Protein AF-A0A519RKH5-F1 (afdb_monomer_lite)

pLDDT: mean 75.66, std 10.91, range [43.19, 96.81]

Foldseek 3Di:
DPPDPDDPVVVVVVVVVVVVVVVCVVVVVDDDDPDPVVVVVVLLVVLLVVCCVPVVVVLCVVCVVPDDPVVSVVVSVVVSSVVSVVCCVVPVVVVVVVVVVVVVVVVVVD

Sequence (110 aa):
MYQTPFSLVVTWLLVTLFFGVFLLIVLRRLQLRPARWITWAGALTYPIYLLHHNVGYVVLQRLGGYVNKYALLTGMLAAVLLLAYLLHTLVERRFSKALGQKINALLAKA

Structure (mmCIF, N/CA/C/O backbone):
data_AF-A0A519RKH5-F1
#
_entry.id   AF-A0A519RKH5-F1
#
loop_
_atom_site.group_PDB
_atom_site.id
_atom_site.type_symbol
_atom_site.label_atom_id
_atom_site.label_alt_id
_atom_site.label_comp_id
_atom_site.label_asym_id
_atom_site.label_entity_id
_atom_site.label_seq_id
_atom_site.pdbx_PDB_ins_code
_atom_site.Cartn_x
_atom_site.Cartn_y
_atom_site.Cartn_z
_atom_site.occupancy
_atom_site.B_iso_or_equiv
_atom_site.auth_seq_id
_atom_site.auth_comp_id
_atom_site.auth_asym_id
_atom_site.auth_atom_id
_atom_site.pdbx_PDB_model_num
ATOM 1 N N . MET A 1 1 ? 20.752 -10.480 -9.811 1.00 44.12 1 MET A N 1
ATOM 2 C CA . MET A 1 1 ? 21.110 -9.835 -8.530 1.00 44.12 1 MET A CA 1
ATOM 3 C C . MET A 1 1 ? 21.579 -8.421 -8.836 1.00 44.12 1 MET A C 1
ATOM 5 O O . MET A 1 1 ? 22.652 -8.273 -9.402 1.00 44.12 1 MET A O 1
ATOM 9 N N . TYR A 1 2 ? 20.766 -7.398 -8.566 1.00 43.19 2 TYR A N 1
ATOM 10 C CA . TYR A 1 2 ? 21.160 -6.000 -8.775 1.00 43.19 2 TYR A CA 1
ATOM 11 C C . TYR A 1 2 ? 22.128 -5.579 -7.655 1.00 43.19 2 TYR A C 1
ATOM 13 O O . TYR A 1 2 ? 21.691 -5.292 -6.547 1.00 43.19 2 TYR A O 1
ATOM 21 N N . GLN A 1 3 ? 23.438 -5.586 -7.920 1.00 46.69 3 GLN A N 1
ATOM 22 C CA . GLN A 1 3 ? 24.475 -5.094 -6.997 1.00 46.69 3 GLN A CA 1
ATOM 23 C C . GLN A 1 3 ? 24.684 -3.581 -7.168 1.00 46.69 3 GLN A C 1
ATOM 25 O O . GLN A 1 3 ? 25.795 -3.105 -7.377 1.00 46.69 3 GLN A O 1
ATOM 30 N N . THR A 1 4 ? 23.602 -2.806 -7.143 1.00 66.50 4 THR A N 1
ATOM 31 C CA . THR A 1 4 ? 23.712 -1.346 -7.092 1.00 66.50 4 THR A CA 1
ATOM 32 C C . THR A 1 4 ? 24.039 -0.954 -5.652 1.00 66.50 4 THR A C 1
ATOM 34 O O . THR A 1 4 ? 23.243 -1.287 -4.770 1.00 66.50 4 THR A O 1
ATOM 37 N N . PRO A 1 5 ? 25.173 -0.286 -5.372 1.00 73.31 5 PRO A N 1
ATOM 38 C CA . PRO A 1 5 ? 25.489 0.145 -4.018 1.00 73.31 5 PRO A CA 1
ATOM 39 C C . PRO A 1 5 ? 24.425 1.149 -3.567 1.00 73.31 5 PRO A C 1
ATOM 41 O O . PRO A 1 5 ? 24.372 2.284 -4.041 1.00 73.31 5 PRO A O 1
ATOM 44 N N . PHE A 1 6 ? 23.532 0.717 -2.679 1.00 76.31 6 PHE A N 1
ATOM 45 C CA . PHE A 1 6 ? 22.573 1.614 -2.052 1.00 76.31 6 PHE A CA 1
ATOM 46 C C . PHE A 1 6 ? 23.352 2.580 -1.163 1.00 76.31 6 PHE A C 1
ATOM 48 O O . PHE A 1 6 ? 24.066 2.156 -0.253 1.00 76.31 6 PHE A O 1
ATOM 55 N N . SER A 1 7 ? 23.234 3.879 -1.432 1.00 86.88 7 SER A N 1
ATOM 56 C CA . SER A 1 7 ? 23.848 4.897 -0.583 1.00 86.88 7 SER A CA 1
ATOM 57 C C . SER A 1 7 ? 23.259 4.789 0.820 1.00 86.88 7 SER A C 1
ATOM 59 O O . SER A 1 7 ? 22.067 5.044 1.009 1.00 86.88 7 SER A O 1
ATOM 61 N N . LEU A 1 8 ? 24.091 4.417 1.802 1.00 86.88 8 LEU A N 1
ATOM 62 C CA . LEU A 1 8 ? 23.663 4.313 3.197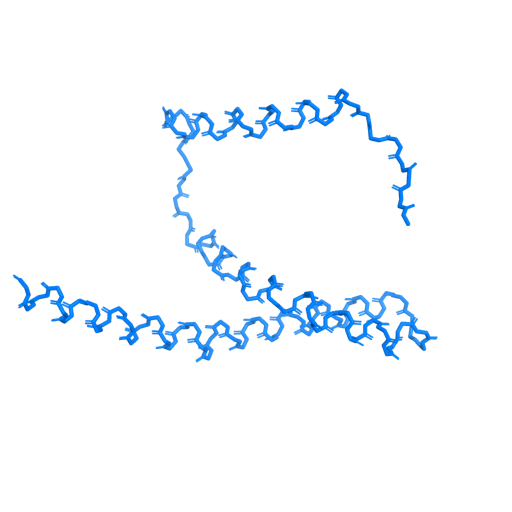 1.00 86.88 8 LEU A CA 1
ATOM 63 C C . LEU A 1 8 ? 22.976 5.606 3.642 1.00 86.88 8 LEU A C 1
ATOM 65 O O . LEU A 1 8 ? 21.897 5.552 4.215 1.00 86.88 8 LEU A O 1
ATOM 69 N N . VAL A 1 9 ? 23.542 6.764 3.302 1.00 92.69 9 VAL A N 1
ATOM 70 C CA . VAL A 1 9 ? 22.993 8.069 3.694 1.00 92.69 9 VAL A CA 1
ATOM 71 C C . VAL A 1 9 ? 21.549 8.238 3.216 1.00 92.69 9 VAL A C 1
ATOM 73 O O . VAL A 1 9 ? 20.684 8.627 3.996 1.00 92.69 9 VAL A O 1
ATOM 76 N N . VAL A 1 10 ? 21.263 7.889 1.959 1.00 92.06 10 VAL A N 1
ATOM 77 C CA . VAL A 1 10 ? 19.913 8.012 1.387 1.00 92.06 10 VAL A CA 1
ATOM 78 C C . VAL A 1 10 ? 18.942 7.052 2.071 1.00 92.06 10 VAL A C 1
ATOM 80 O O . VAL A 1 10 ? 17.833 7.449 2.425 1.00 92.06 10 VAL A O 1
ATOM 83 N N . THR A 1 11 ? 19.363 5.809 2.308 1.00 91.19 11 THR A N 1
ATOM 84 C CA . THR A 1 11 ? 18.535 4.805 2.988 1.00 91.19 11 THR A CA 1
ATOM 85 C C . THR A 1 11 ? 18.189 5.239 4.409 1.00 91.19 11 THR A C 1
ATOM 87 O O . THR A 1 11 ? 17.022 5.221 4.792 1.00 91.19 11 THR A O 1
ATOM 90 N N . TRP A 1 12 ? 19.183 5.680 5.182 1.00 94.94 12 TRP A N 1
ATOM 91 C CA . TRP A 1 12 ? 18.989 6.149 6.553 1.00 94.94 12 TRP A CA 1
ATOM 92 C C . TRP A 1 12 ? 18.064 7.364 6.614 1.00 94.94 12 TRP A C 1
ATOM 94 O O . TRP A 1 12 ? 17.152 7.392 7.442 1.00 94.94 12 TRP A O 1
ATOM 104 N N . LEU A 1 13 ? 18.243 8.334 5.712 1.00 95.94 13 LEU A N 1
ATOM 105 C CA . LEU A 1 13 ? 17.365 9.500 5.618 1.00 95.94 13 LEU A CA 1
ATOM 106 C C . LEU A 1 13 ? 15.923 9.103 5.301 1.00 95.94 13 LEU A C 1
ATOM 108 O O . LEU A 1 13 ? 15.012 9.548 5.995 1.00 95.94 13 LEU A O 1
ATOM 112 N N . LEU A 1 14 ? 15.705 8.244 4.301 1.00 95.38 14 LEU A N 1
ATOM 113 C CA . LEU A 1 14 ? 14.362 7.803 3.920 1.00 95.38 14 LEU A CA 1
ATOM 114 C C . LEU A 1 14 ? 13.669 7.038 5.046 1.00 95.38 14 LEU A C 1
ATOM 116 O O . LEU A 1 14 ? 12.521 7.340 5.364 1.00 95.38 14 LEU A O 1
ATOM 120 N N . VAL A 1 15 ? 14.360 6.079 5.667 1.00 95.25 15 VAL A N 1
ATOM 121 C CA . VAL A 1 15 ? 13.801 5.284 6.768 1.00 95.25 15 VAL A CA 1
ATOM 122 C C . VAL A 1 15 ? 13.450 6.191 7.948 1.00 95.25 15 VAL A C 1
ATOM 124 O O . VAL A 1 15 ? 12.325 6.143 8.445 1.00 95.25 15 VAL A O 1
ATOM 127 N N . THR A 1 16 ? 14.369 7.071 8.352 1.00 96.62 16 THR A N 1
ATOM 128 C CA . THR A 1 16 ? 14.146 8.006 9.466 1.00 96.62 16 THR A CA 1
ATOM 129 C C . THR A 1 16 ? 12.977 8.944 9.179 1.00 96.62 16 THR A C 1
ATOM 131 O O . THR A 1 16 ? 12.119 9.135 10.039 1.00 96.62 16 THR A O 1
ATOM 134 N N . LEU A 1 17 ? 12.896 9.487 7.962 1.00 96.81 17 LEU A N 1
ATOM 135 C CA . LEU A 1 17 ? 11.795 10.348 7.537 1.00 96.81 17 LEU A CA 1
ATOM 136 C C . LEU A 1 17 ? 10.450 9.614 7.597 1.00 96.81 17 LEU A C 1
ATOM 138 O O . LEU A 1 17 ? 9.490 10.152 8.146 1.00 96.81 17 LEU A O 1
ATOM 142 N N . PHE A 1 18 ? 10.384 8.384 7.080 1.00 95.44 18 PHE A N 1
ATOM 143 C CA . PHE A 1 18 ? 9.173 7.563 7.118 1.00 95.44 18 PHE A CA 1
ATOM 144 C C . PHE A 1 18 ? 8.679 7.364 8.552 1.00 95.44 18 PHE A C 1
ATOM 146 O O . PHE A 1 18 ? 7.529 7.684 8.860 1.00 95.44 18 PHE A O 1
ATOM 153 N N . PHE A 1 19 ? 9.550 6.896 9.449 1.00 95.06 19 PHE A N 1
ATOM 154 C CA . PHE A 1 19 ? 9.188 6.703 10.854 1.00 95.06 19 PHE A CA 1
ATOM 155 C C . PHE A 1 19 ? 8.851 8.022 11.559 1.00 95.06 19 PHE A C 1
ATOM 157 O O . PHE A 1 19 ? 7.911 8.058 12.351 1.00 95.06 19 PHE A O 1
ATOM 164 N N . GLY A 1 20 ? 9.544 9.116 11.234 1.00 96.38 20 GLY A N 1
ATOM 165 C CA . GLY A 1 20 ? 9.241 10.452 11.747 1.00 96.38 20 GLY A CA 1
ATOM 166 C C . GLY A 1 20 ? 7.828 10.914 11.384 1.00 96.38 20 GLY A C 1
ATOM 167 O O . GLY A 1 20 ? 7.097 11.399 12.245 1.00 96.38 20 GLY A O 1
ATOM 168 N N . VAL A 1 21 ? 7.394 10.691 10.139 1.00 94.06 21 VAL A N 1
ATOM 169 C CA . VAL A 1 21 ? 6.018 10.987 9.706 1.00 94.06 21 VAL A CA 1
ATOM 170 C C . VAL A 1 21 ? 5.001 10.155 10.491 1.00 94.06 21 VAL A C 1
ATOM 172 O O . VAL A 1 21 ? 4.028 10.712 11.002 1.00 94.06 21 VAL A O 1
ATOM 175 N N . PHE A 1 22 ? 5.227 8.847 10.650 1.00 90.56 22 PHE A N 1
ATOM 176 C CA . PHE A 1 22 ? 4.345 7.991 11.454 1.00 90.56 22 PHE A CA 1
ATOM 177 C C . PHE A 1 22 ? 4.268 8.445 12.914 1.00 90.56 22 PHE A C 1
ATOM 179 O O . PHE A 1 22 ? 3.177 8.504 13.481 1.00 90.56 22 PHE A O 1
ATOM 186 N N . LEU A 1 23 ? 5.398 8.831 13.506 1.00 93.75 23 LEU A N 1
ATOM 187 C CA . LEU A 1 23 ? 5.454 9.356 14.867 1.00 93.75 23 LEU A CA 1
ATOM 188 C C . LEU A 1 23 ? 4.621 10.640 15.005 1.00 93.75 23 LEU A C 1
ATOM 190 O O . LEU A 1 23 ? 3.845 10.773 15.950 1.00 93.75 23 LEU A O 1
ATOM 194 N N . LEU A 1 24 ? 4.693 11.553 14.034 1.00 93.62 24 LEU A N 1
ATOM 195 C CA . LEU A 1 24 ? 3.868 12.764 14.023 1.00 93.62 24 LEU A CA 1
ATOM 196 C C . LEU A 1 24 ? 2.363 12.473 13.875 1.00 93.62 24 LEU A C 1
ATOM 198 O O . LEU A 1 24 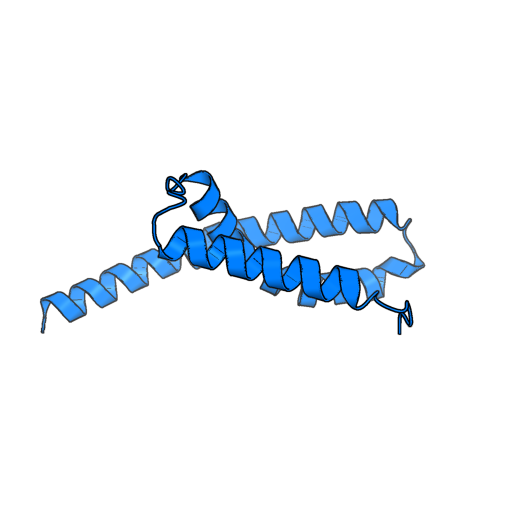? 1.544 13.186 14.466 1.00 93.62 24 LEU A O 1
ATOM 202 N N . ILE A 1 25 ? 1.990 11.436 13.118 1.00 89.69 25 ILE A N 1
ATOM 203 C CA . ILE A 1 25 ? 0.597 10.973 13.000 1.00 89.69 25 ILE A CA 1
ATOM 204 C C . ILE A 1 25 ? 0.110 10.415 14.345 1.00 89.69 25 ILE A C 1
ATOM 206 O O . ILE A 1 25 ? -0.963 10.797 14.814 1.00 89.69 25 ILE A O 1
ATOM 210 N N . VAL A 1 26 ? 0.907 9.563 15.003 1.00 89.56 26 VAL A N 1
ATOM 211 C CA . VAL A 1 26 ? 0.579 8.975 16.318 1.00 89.56 26 VAL A CA 1
ATOM 212 C C . VAL A 1 26 ? 0.432 10.056 17.389 1.00 89.56 26 VAL A C 1
ATOM 214 O O . VAL A 1 26 ? -0.523 10.034 18.164 1.00 89.56 26 VAL A O 1
ATOM 217 N N . LEU A 1 27 ? 1.310 11.061 17.376 1.00 93.81 27 LEU A N 1
ATOM 218 C CA . LEU A 1 27 ? 1.239 12.230 18.258 1.00 93.81 27 LEU A CA 1
ATOM 219 C C . LEU A 1 27 ? 0.085 13.192 17.914 1.00 93.81 27 LEU A C 1
ATOM 221 O O . LEU A 1 27 ? -0.023 14.258 18.520 1.00 93.81 27 LEU A O 1
ATOM 225 N N . ARG A 1 28 ? -0.765 12.854 16.931 1.00 84.38 28 ARG A N 1
ATOM 226 C CA . ARG A 1 28 ? -1.880 13.672 16.416 1.00 84.38 28 ARG A CA 1
ATOM 227 C C . ARG A 1 28 ? -1.470 15.071 15.942 1.00 84.38 28 ARG A C 1
ATOM 229 O O . ARG A 1 28 ? -2.325 15.943 15.797 1.00 84.38 28 ARG A O 1
ATOM 236 N N . ARG A 1 29 ? -0.178 15.285 15.666 1.00 85.62 29 ARG A N 1
ATOM 237 C CA . ARG A 1 29 ? 0.361 16.524 15.080 1.00 85.62 29 ARG A CA 1
ATOM 238 C C . ARG A 1 29 ? 0.064 16.602 13.583 1.00 85.62 29 ARG A C 1
ATOM 240 O O . ARG A 1 29 ? -0.099 17.695 13.056 1.00 85.62 29 ARG A O 1
ATOM 247 N N . LEU A 1 30 ? -0.067 15.448 12.927 1.00 82.06 30 LEU A N 1
ATOM 248 C CA . LEU A 1 30 ? -0.615 15.307 11.580 1.00 82.06 30 LEU A CA 1
ATOM 249 C C . LEU A 1 30 ? -1.955 14.571 11.642 1.00 82.06 30 LEU A C 1
ATOM 251 O O . LEU A 1 30 ? -2.008 13.362 11.856 1.00 82.06 30 LEU A O 1
ATOM 255 N N . GLN A 1 31 ? -3.050 15.303 11.441 1.00 76.69 31 GLN A N 1
ATOM 256 C CA . GLN A 1 31 ? -4.381 14.712 11.328 1.00 76.69 31 GLN A CA 1
ATOM 257 C C . GLN A 1 31 ? -4.690 14.411 9.864 1.00 76.69 31 GLN A C 1
ATOM 259 O O . GLN A 1 31 ? -5.097 15.283 9.097 1.00 76.69 31 GLN A O 1
ATOM 264 N N . LEU A 1 32 ? -4.508 13.151 9.477 1.00 77.44 32 LEU A N 1
ATOM 265 C CA . LEU A 1 32 ? -4.970 12.661 8.186 1.00 77.44 32 LEU A CA 1
ATOM 266 C C . LEU A 1 32 ? -6.475 12.413 8.274 1.00 77.44 32 LEU A C 1
ATOM 268 O O . LEU A 1 32 ? -6.938 11.563 9.035 1.00 77.44 32 LEU A O 1
ATOM 272 N N . ARG A 1 33 ? -7.257 13.173 7.504 1.00 79.50 33 ARG A N 1
ATOM 273 C CA . ARG A 1 33 ? -8.698 12.936 7.409 1.00 79.50 33 ARG A CA 1
ATOM 274 C C . ARG A 1 33 ? -8.933 11.581 6.731 1.00 79.50 33 ARG A C 1
ATOM 276 O O . ARG A 1 33 ? -8.362 11.354 5.662 1.00 79.50 33 ARG A O 1
ATOM 283 N N . PRO A 1 34 ? -9.775 10.697 7.294 1.00 70.44 34 PRO A N 1
ATOM 284 C CA . PRO A 1 34 ? -10.102 9.430 6.656 1.00 70.44 34 PRO A CA 1
ATOM 285 C C . PRO A 1 34 ? -10.895 9.706 5.375 1.00 70.44 34 PRO A C 1
ATOM 287 O O . PRO A 1 34 ? -12.101 9.946 5.398 1.00 70.44 34 PRO A O 1
ATOM 290 N N . ALA A 1 35 ? -10.206 9.713 4.236 1.00 78.44 35 ALA A N 1
ATOM 291 C CA . ALA A 1 35 ? -10.851 9.829 2.941 1.00 78.44 35 ALA A CA 1
ATOM 292 C C . ALA A 1 35 ? -11.349 8.447 2.514 1.00 78.44 35 ALA A C 1
ATOM 294 O O . ALA A 1 35 ? -10.574 7.491 2.460 1.00 78.44 35 ALA A O 1
ATOM 295 N N . ARG A 1 36 ? -12.630 8.349 2.139 1.00 74.75 36 ARG A N 1
ATOM 296 C CA . ARG A 1 36 ? -13.237 7.115 1.602 1.00 74.75 36 ARG A CA 1
ATOM 297 C C . ARG A 1 36 ? -12.407 6.478 0.481 1.00 74.75 36 ARG A C 1
ATOM 299 O O . ARG A 1 36 ? -12.341 5.257 0.396 1.00 74.75 36 ARG A O 1
ATOM 306 N N . TRP A 1 37 ? -11.753 7.300 -0.340 1.00 76.88 37 TRP A N 1
ATOM 307 C CA . TRP A 1 37 ? -10.854 6.840 -1.397 1.00 76.88 37 TRP A CA 1
ATOM 308 C C . TRP A 1 37 ? -9.610 6.119 -0.862 1.00 76.88 37 TRP A C 1
ATOM 310 O O . TRP A 1 37 ? -9.241 5.081 -1.396 1.00 76.88 37 TRP A O 1
ATOM 320 N N . ILE A 1 38 ? -8.996 6.616 0.217 1.00 77.62 38 ILE A N 1
ATOM 321 C CA . ILE A 1 38 ? -7.804 6.002 0.826 1.00 77.62 38 ILE A CA 1
ATOM 322 C C . ILE A 1 38 ? -8.160 4.632 1.405 1.00 77.62 38 ILE A C 1
ATOM 324 O O . ILE A 1 38 ? -7.422 3.670 1.216 1.00 77.62 38 ILE A O 1
ATOM 328 N N . THR A 1 39 ? -9.318 4.517 2.059 1.00 76.31 39 THR A N 1
ATOM 329 C CA . THR A 1 39 ? -9.807 3.230 2.572 1.00 76.31 39 THR A CA 1
ATOM 330 C C . THR A 1 39 ? -10.085 2.240 1.441 1.00 76.31 39 THR A C 1
ATOM 332 O O . THR A 1 39 ? -9.724 1.071 1.550 1.00 76.31 39 THR A O 1
ATOM 335 N N . TRP A 1 40 ? -10.687 2.699 0.340 1.00 75.44 40 TRP A N 1
ATOM 336 C CA . TRP A 1 40 ? -10.939 1.861 -0.832 1.00 75.44 40 TRP A CA 1
ATOM 337 C C . TRP A 1 40 ? -9.639 1.416 -1.521 1.00 75.44 40 TRP A C 1
ATOM 339 O O . TRP A 1 40 ? -9.482 0.239 -1.836 1.00 75.44 40 TRP A O 1
ATOM 349 N N . ALA A 1 41 ? -8.669 2.323 -1.667 1.00 77.19 41 ALA A N 1
ATOM 350 C CA . ALA A 1 41 ? -7.349 2.014 -2.208 1.00 77.19 41 ALA A CA 1
ATOM 351 C C . ALA A 1 41 ? -6.590 1.011 -1.325 1.00 77.19 41 ALA A C 1
ATOM 353 O O . ALA A 1 41 ? -6.017 0.054 -1.839 1.00 77.19 41 ALA A O 1
ATOM 354 N N . GLY A 1 42 ? -6.640 1.179 0.001 1.00 75.75 42 GLY A N 1
ATOM 355 C CA . GLY A 1 42 ? -6.055 0.236 0.955 1.00 75.75 42 GLY A CA 1
ATOM 356 C C . GLY A 1 42 ? -6.683 -1.154 0.856 1.00 75.75 42 GLY A C 1
ATOM 357 O O . GLY A 1 42 ? -5.957 -2.141 0.791 1.00 75.75 42 GLY A O 1
ATOM 358 N N . ALA A 1 43 ? -8.010 -1.248 0.740 1.00 74.00 43 ALA A N 1
ATOM 359 C CA . ALA A 1 43 ? -8.686 -2.533 0.550 1.00 74.00 43 ALA A CA 1
ATOM 360 C C . ALA A 1 43 ? -8.240 -3.248 -0.738 1.00 74.00 43 ALA A C 1
ATOM 362 O O . ALA A 1 43 ? -8.096 -4.464 -0.744 1.00 74.00 43 ALA A O 1
ATOM 363 N N . LEU A 1 44 ? -7.955 -2.504 -1.811 1.00 70.44 44 LEU A N 1
ATOM 364 C CA . LEU A 1 44 ? -7.510 -3.080 -3.080 1.00 70.44 44 LEU A CA 1
ATOM 365 C C . LEU A 1 44 ? -6.040 -3.539 -3.061 1.00 70.44 44 LEU A C 1
ATOM 367 O O . LEU A 1 44 ? -5.666 -4.420 -3.838 1.00 70.44 44 LEU A O 1
ATOM 371 N N . THR A 1 45 ? -5.200 -2.993 -2.171 1.00 76.56 45 THR A N 1
ATOM 372 C CA . THR A 1 45 ? -3.782 -3.397 -2.102 1.00 76.56 45 THR A CA 1
ATOM 373 C C . THR A 1 45 ? -3.596 -4.874 -1.760 1.00 76.56 45 THR A C 1
ATOM 375 O O . THR A 1 45 ? -2.681 -5.493 -2.302 1.00 76.56 45 THR A O 1
ATOM 378 N N . TYR A 1 46 ? -4.475 -5.464 -0.941 1.00 71.50 46 TYR A N 1
ATOM 379 C CA . TYR A 1 46 ? -4.368 -6.876 -0.565 1.00 71.50 46 TYR A CA 1
ATOM 380 C C . TYR A 1 46 ? -4.636 -7.832 -1.747 1.00 71.50 46 TYR A C 1
ATOM 382 O O . TYR A 1 46 ? -3.741 -8.620 -2.073 1.00 71.50 46 TYR A O 1
ATOM 390 N N . PRO A 1 47 ? -5.768 -7.734 -2.477 1.00 68.38 47 PRO A N 1
ATOM 391 C CA . PRO A 1 47 ? -5.983 -8.511 -3.697 1.00 68.38 47 PRO A CA 1
ATOM 392 C C . PRO A 1 47 ? -4.904 -8.290 -4.760 1.00 68.38 47 PRO A C 1
ATOM 394 O O . PRO A 1 47 ? -4.460 -9.256 -5.378 1.00 68.38 47 PRO A O 1
ATOM 397 N N . ILE A 1 48 ? -4.446 -7.044 -4.954 1.00 70.88 48 ILE A N 1
ATOM 398 C CA . ILE A 1 48 ? -3.368 -6.737 -5.908 1.00 70.88 48 ILE A CA 1
ATOM 399 C C . ILE A 1 48 ? -2.083 -7.469 -5.520 1.00 70.88 48 ILE A C 1
ATOM 401 O O . ILE A 1 48 ? -1.463 -8.090 -6.381 1.00 70.88 48 ILE A O 1
ATOM 405 N N . TYR A 1 49 ? -1.686 -7.430 -4.245 1.00 72.75 49 TYR A N 1
ATOM 406 C CA . TYR A 1 49 ? -0.481 -8.106 -3.766 1.00 72.75 49 TYR A CA 1
ATOM 407 C C . TYR A 1 49 ? -0.541 -9.618 -4.014 1.00 72.75 49 TY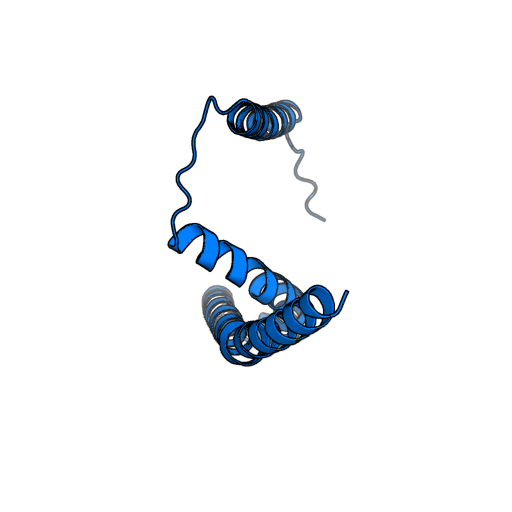R A C 1
ATOM 409 O O . TYR A 1 49 ? 0.402 -10.195 -4.561 1.00 72.75 49 TYR A O 1
ATOM 417 N N . LEU A 1 50 ? -1.673 -10.242 -3.673 1.00 66.81 50 LEU A N 1
ATOM 418 C CA . LEU A 1 50 ? -1.863 -11.686 -3.813 1.00 66.81 50 LEU A CA 1
ATOM 419 C C . LEU A 1 50 ? -1.778 -12.142 -5.278 1.00 66.81 50 LEU A C 1
ATOM 421 O O . LEU A 1 50 ? -1.274 -13.229 -5.578 1.00 66.81 50 LEU A O 1
ATOM 425 N N . LEU A 1 51 ? -2.266 -11.304 -6.195 1.00 65.44 51 LEU A N 1
ATOM 426 C CA . LEU A 1 51 ? -2.320 -11.623 -7.614 1.00 65.44 51 LEU A CA 1
ATOM 427 C C . LEU A 1 51 ? -1.060 -11.286 -8.384 1.00 65.44 51 LEU A C 1
ATOM 429 O O . LEU A 1 51 ? -0.649 -12.059 -9.250 1.00 65.44 51 LEU A O 1
ATOM 433 N N . HIS A 1 52 ? -0.470 -10.132 -8.089 1.00 70.25 52 HIS A N 1
ATOM 434 C CA . HIS A 1 52 ? 0.679 -9.616 -8.815 1.00 70.25 52 HIS A CA 1
ATOM 435 C C . HIS A 1 52 ? 1.830 -10.624 -8.810 1.00 70.25 52 HIS A C 1
ATOM 437 O O . HIS A 1 52 ? 2.438 -10.868 -9.848 1.00 70.25 52 HIS A O 1
ATOM 443 N N . HIS A 1 53 ? 2.097 -11.253 -7.664 1.00 64.31 53 HIS A N 1
ATOM 444 C CA . HIS A 1 53 ? 3.218 -12.177 -7.543 1.00 64.31 53 HIS A CA 1
ATOM 445 C C . HIS A 1 53 ? 2.960 -13.521 -8.246 1.00 64.31 53 HIS A C 1
ATOM 447 O O . HIS A 1 53 ? 3.791 -13.972 -9.030 1.00 64.31 53 HIS A O 1
ATOM 453 N N . ASN A 1 54 ? 1.793 -14.136 -8.025 1.00 67.88 54 ASN A N 1
ATOM 454 C CA . ASN A 1 54 ? 1.491 -15.473 -8.548 1.00 67.88 54 ASN A CA 1
ATOM 455 C C . ASN A 1 54 ? 1.171 -15.471 -10.048 1.00 67.88 54 ASN A C 1
ATOM 457 O O . ASN A 1 54 ? 1.712 -16.269 -10.809 1.00 67.88 54 ASN A O 1
ATOM 461 N N . VAL A 1 55 ? 0.299 -14.563 -10.491 1.00 65.88 55 VAL A N 1
ATOM 462 C CA . VAL A 1 55 ? -0.143 -14.503 -11.894 1.00 65.88 55 VAL A CA 1
ATOM 463 C C . VAL A 1 55 ? 0.910 -13.814 -12.750 1.00 65.88 55 VAL A C 1
ATOM 465 O O . VAL A 1 55 ? 1.185 -14.243 -13.870 1.00 65.88 55 VAL A O 1
ATOM 468 N N . GLY A 1 56 ? 1.541 -12.775 -12.203 1.00 66.56 56 GLY A N 1
ATOM 469 C CA . GLY A 1 56 ? 2.544 -12.011 -12.919 1.00 66.56 56 GLY A CA 1
ATOM 470 C C . GLY A 1 56 ? 3.744 -12.844 -13.341 1.00 66.56 56 GLY A C 1
ATOM 471 O O . GLY A 1 56 ? 4.160 -12.788 -14.497 1.00 66.56 56 GLY A O 1
ATOM 472 N N . TYR A 1 57 ? 4.250 -13.679 -12.432 1.00 69.31 57 TYR A N 1
ATOM 473 C CA . TYR A 1 57 ? 5.387 -14.548 -12.714 1.00 69.31 57 TYR A CA 1
ATOM 474 C C . TYR A 1 57 ? 5.096 -15.531 -13.858 1.00 69.31 57 TYR A C 1
ATOM 476 O O . TYR A 1 57 ? 5.887 -15.645 -14.793 1.00 69.31 57 TYR A O 1
ATOM 484 N N . VAL A 1 58 ? 3.926 -16.179 -13.840 1.00 70.44 58 VAL A N 1
ATOM 485 C CA . VAL A 1 58 ? 3.520 -17.151 -14.869 1.00 70.44 58 VAL A CA 1
ATOM 486 C C . VAL A 1 58 ? 3.372 -16.489 -16.242 1.00 70.44 58 VAL A C 1
ATOM 488 O O . VAL A 1 58 ? 3.829 -17.036 -17.247 1.00 70.44 58 VAL A O 1
ATOM 491 N N . VAL A 1 59 ? 2.771 -15.298 -16.298 1.00 69.25 59 VAL A N 1
ATOM 492 C CA . VAL A 1 59 ? 2.573 -14.550 -17.550 1.00 69.25 59 VAL A CA 1
ATOM 493 C C . VAL A 1 59 ? 3.909 -14.085 -18.130 1.00 69.25 59 VAL A C 1
ATOM 495 O O . VAL A 1 59 ? 4.175 -14.312 -19.310 1.00 69.25 59 VAL A O 1
ATOM 498 N N . LEU A 1 60 ? 4.780 -13.496 -17.306 1.00 71.38 60 LEU A N 1
ATOM 499 C CA . LEU A 1 60 ? 6.121 -13.068 -17.718 1.00 71.38 60 LEU A CA 1
ATOM 500 C C . LEU A 1 60 ? 6.972 -14.245 -18.203 1.00 71.38 60 LEU A C 1
ATOM 502 O O . LEU A 1 60 ? 7.648 -14.127 -19.221 1.00 71.38 60 LEU A O 1
ATOM 506 N N . GLN A 1 61 ? 6.903 -15.393 -17.529 1.00 70.56 61 GLN A N 1
ATOM 507 C CA . GLN A 1 61 ? 7.667 -16.579 -17.912 1.00 70.56 61 GLN A CA 1
ATOM 508 C C . GLN A 1 61 ? 7.196 -17.181 -19.245 1.00 70.56 61 GLN A C 1
ATOM 510 O O . GLN A 1 61 ? 8.009 -17.705 -20.003 1.00 70.56 61 GLN A O 1
ATOM 515 N N . ARG A 1 62 ? 5.893 -17.112 -19.550 1.00 69.56 62 ARG A N 1
ATOM 516 C CA . ARG A 1 62 ? 5.315 -17.695 -20.773 1.00 69.56 62 ARG A CA 1
ATOM 517 C C . ARG A 1 62 ? 5.357 -16.757 -21.980 1.00 69.56 62 ARG A C 1
ATOM 519 O O . ARG A 1 62 ? 5.570 -17.229 -23.091 1.00 69.56 62 ARG A O 1
ATOM 526 N N . LEU A 1 63 ? 5.156 -15.454 -21.779 1.00 68.12 63 LEU A N 1
ATOM 527 C CA . LEU A 1 63 ? 5.026 -14.469 -22.863 1.00 68.12 63 LEU A CA 1
ATOM 528 C C . LEU A 1 63 ? 6.204 -13.490 -22.969 1.00 68.12 63 LEU A C 1
ATOM 530 O O . LEU A 1 63 ? 6.315 -12.786 -23.972 1.00 68.12 63 LEU A O 1
ATOM 534 N N . GLY A 1 64 ? 7.112 -13.462 -21.990 1.00 65.12 64 GLY A N 1
ATOM 535 C CA . GLY A 1 64 ? 8.231 -12.514 -21.951 1.00 65.12 64 GLY A CA 1
ATOM 536 C C . GLY A 1 64 ? 9.230 -12.633 -23.104 1.00 65.12 64 GLY A C 1
ATOM 537 O O . GLY A 1 64 ? 9.905 -11.656 -23.410 1.00 65.12 64 GLY A O 1
ATOM 538 N N . GLY A 1 65 ? 9.307 -13.794 -23.765 1.00 71.06 65 GLY A N 1
ATOM 539 C CA . GLY A 1 65 ? 10.174 -14.008 -24.931 1.00 71.06 65 GLY A CA 1
ATOM 540 C C . GLY A 1 65 ? 9.538 -13.671 -26.285 1.00 71.06 65 GLY A C 1
ATOM 541 O O . GLY A 1 65 ? 10.260 -13.525 -27.265 1.00 71.06 65 GLY A O 1
ATOM 542 N N . TYR A 1 66 ? 8.208 -13.544 -26.353 1.00 69.81 66 TYR A N 1
ATOM 543 C CA . TYR A 1 66 ? 7.467 -13.452 -27.621 1.00 69.81 66 TYR A CA 1
ATOM 544 C C . TYR A 1 66 ? 6.835 -12.078 -27.864 1.00 69.81 66 TYR A C 1
ATOM 546 O O . TYR A 1 66 ? 6.450 -11.768 -28.990 1.00 69.81 66 TYR A O 1
ATOM 554 N N . VAL A 1 67 ? 6.703 -11.251 -26.823 1.00 71.44 67 VAL A N 1
ATOM 555 C CA . VAL A 1 67 ? 5.932 -10.003 -26.869 1.00 71.44 67 VAL A CA 1
ATOM 556 C C . VAL A 1 67 ? 6.801 -8.818 -26.459 1.00 71.44 67 VAL A C 1
ATOM 558 O O . VAL A 1 67 ? 7.644 -8.916 -25.570 1.00 71.44 67 VAL A O 1
ATOM 561 N N . ASN A 1 68 ? 6.572 -7.663 -27.089 1.00 78.69 68 ASN A N 1
ATOM 562 C CA . ASN A 1 68 ? 7.223 -6.410 -26.714 1.00 78.69 68 ASN A CA 1
ATOM 563 C C . ASN A 1 68 ? 7.016 -6.114 -25.215 1.00 78.69 68 ASN A C 1
ATOM 565 O O . ASN A 1 68 ? 5.885 -6.104 -24.724 1.00 78.69 68 ASN A O 1
ATOM 569 N N . LYS A 1 69 ? 8.115 -5.808 -24.515 1.00 76.50 69 LYS A N 1
ATOM 570 C CA . LYS A 1 69 ? 8.168 -5.503 -23.077 1.00 76.50 69 LYS A CA 1
ATOM 571 C C . LYS A 1 69 ? 7.101 -4.509 -22.602 1.00 76.50 69 LYS A C 1
ATOM 573 O O . LYS A 1 69 ? 6.548 -4.687 -21.521 1.00 76.50 69 LYS A O 1
ATOM 578 N N . TYR A 1 70 ? 6.778 -3.492 -23.403 1.00 78.12 70 TYR A N 1
ATOM 579 C CA . TYR A 1 70 ? 5.785 -2.484 -23.022 1.00 78.12 70 TYR A CA 1
ATOM 580 C C . TYR A 1 70 ? 4.349 -3.003 -23.137 1.00 78.12 70 TYR A C 1
ATOM 582 O O . TYR A 1 70 ? 3.540 -2.725 -22.259 1.00 78.12 70 TYR A O 1
ATOM 590 N N . ALA A 1 71 ? 4.046 -3.795 -24.170 1.00 77.94 71 ALA A N 1
ATOM 591 C CA . ALA A 1 71 ? 2.730 -4.409 -24.351 1.00 77.94 71 ALA A CA 1
ATOM 592 C C . ALA A 1 71 ? 2.465 -5.498 -23.300 1.00 77.94 71 ALA A C 1
ATOM 594 O O . ALA A 1 71 ? 1.357 -5.619 -22.782 1.00 77.94 71 ALA A O 1
ATOM 595 N N . LEU A 1 72 ? 3.506 -6.254 -22.939 1.00 75.94 72 LEU A N 1
ATOM 596 C CA . LEU A 1 72 ? 3.441 -7.232 -21.860 1.00 75.94 72 LEU A CA 1
ATOM 597 C C . LEU A 1 72 ? 3.159 -6.552 -20.511 1.00 75.94 72 LEU A C 1
ATOM 599 O O . LEU A 1 72 ? 2.296 -7.002 -19.760 1.00 75.94 72 LEU A O 1
ATOM 603 N N . LEU A 1 73 ? 3.851 -5.443 -20.227 1.00 76.38 73 LEU A N 1
ATOM 604 C CA . LEU A 1 73 ? 3.680 -4.682 -18.992 1.00 76.38 73 LEU A CA 1
ATOM 605 C C . LEU A 1 73 ? 2.264 -4.108 -18.867 1.00 76.38 73 LEU A C 1
ATOM 607 O O . LEU A 1 73 ? 1.625 -4.285 -17.832 1.00 76.38 73 LEU A O 1
ATOM 611 N N . THR A 1 74 ? 1.763 -3.439 -19.908 1.00 76.44 74 THR A N 1
ATOM 612 C CA . THR A 1 74 ? 0.425 -2.829 -19.879 1.00 76.44 74 THR A CA 1
ATOM 613 C C . THR A 1 74 ? -0.678 -3.881 -19.814 1.00 76.44 74 THR A C 1
ATOM 615 O O . THR A 1 74 ? -1.611 -3.726 -19.027 1.00 76.44 74 THR A O 1
ATOM 618 N N . GLY A 1 75 ? -0.550 -4.981 -20.563 1.00 79.00 75 GLY A N 1
ATOM 619 C CA . GLY A 1 75 ? -1.494 -6.099 -20.516 1.00 79.00 75 GLY A CA 1
ATOM 620 C C . GLY A 1 75 ? -1.529 -6.778 -19.148 1.00 79.00 75 GLY A C 1
ATOM 621 O O . GLY A 1 75 ? -2.604 -7.055 -18.617 1.00 79.00 75 GLY A O 1
ATOM 622 N N . MET A 1 76 ? -0.365 -6.981 -18.529 1.00 75.38 76 MET A N 1
ATOM 623 C CA . MET A 1 76 ? -0.275 -7.567 -17.195 1.00 75.38 76 MET A CA 1
ATOM 624 C C . MET A 1 76 ? -0.842 -6.640 -16.116 1.00 75.38 76 MET A C 1
ATOM 626 O O . MET A 1 76 ? -1.589 -7.103 -15.255 1.00 75.38 76 MET A O 1
ATOM 630 N N . LEU A 1 77 ? -0.553 -5.337 -16.181 1.00 76.56 77 LEU A N 1
ATOM 631 C CA . LEU A 1 77 ? -1.169 -4.336 -15.305 1.00 76.56 77 LEU A CA 1
ATOM 632 C C . LEU A 1 77 ? -2.695 -4.361 -15.424 1.00 76.56 77 LEU A C 1
ATOM 634 O O . LEU A 1 77 ? -3.384 -4.445 -14.410 1.00 76.56 77 LEU A O 1
ATOM 638 N N . ALA A 1 78 ? -3.221 -4.347 -16.651 1.00 78.06 78 ALA A N 1
ATOM 639 C CA . ALA A 1 78 ? -4.657 -4.407 -16.893 1.00 78.06 78 ALA A CA 1
ATOM 640 C C . ALA A 1 78 ? -5.277 -5.698 -16.335 1.00 78.06 78 ALA A C 1
ATOM 642 O O . ALA A 1 78 ? -6.303 -5.636 -15.662 1.00 78.06 78 ALA A O 1
ATOM 643 N N . ALA A 1 79 ? -4.636 -6.852 -16.549 1.00 76.56 79 ALA A N 1
ATOM 644 C CA . ALA A 1 79 ? -5.110 -8.142 -16.055 1.00 76.56 79 ALA A CA 1
ATOM 645 C C . ALA A 1 79 ? -5.107 -8.223 -14.520 1.00 76.56 79 ALA A C 1
ATOM 647 O O . ALA A 1 79 ? -6.106 -8.628 -13.927 1.00 76.56 79 ALA A O 1
ATOM 648 N N . VAL A 1 80 ? -4.021 -7.800 -13.863 1.00 74.88 80 VAL A N 1
ATOM 649 C CA . VAL A 1 80 ? -3.924 -7.791 -12.393 1.00 74.88 80 VAL A CA 1
ATOM 650 C C . VAL A 1 80 ? -4.973 -6.859 -11.792 1.00 74.88 80 VAL A C 1
ATOM 652 O O . VAL A 1 80 ? -5.631 -7.244 -10.831 1.00 74.88 80 VAL A O 1
ATOM 655 N N . LEU A 1 81 ? -5.185 -5.674 -12.373 1.00 73.81 81 LEU A N 1
ATOM 656 C CA . LEU A 1 81 ? -6.219 -4.743 -11.916 1.00 73.81 81 LEU A CA 1
ATOM 657 C C . LEU A 1 81 ? -7.631 -5.309 -12.112 1.00 73.81 81 LEU A C 1
ATOM 659 O O . LEU A 1 81 ? -8.445 -5.231 -11.192 1.00 73.81 81 LEU A O 1
ATOM 663 N N . LEU A 1 82 ? -7.917 -5.915 -13.270 1.00 78.50 82 LEU A N 1
ATOM 664 C CA . LEU A 1 82 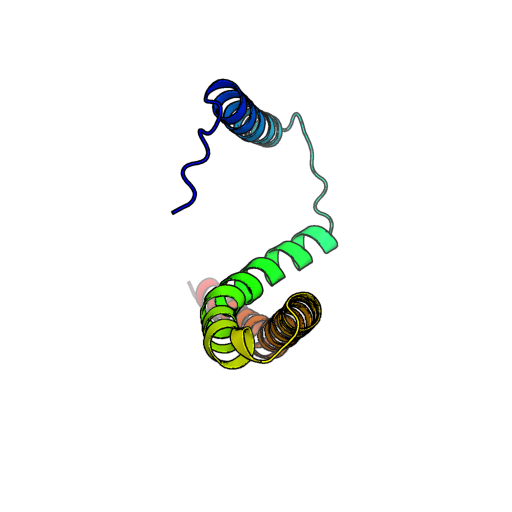? -9.209 -6.547 -13.553 1.00 78.50 82 LEU A CA 1
ATOM 665 C C . LEU A 1 82 ? -9.508 -7.688 -12.586 1.00 78.50 82 LEU A C 1
ATOM 667 O O . LEU A 1 82 ? -10.583 -7.722 -11.989 1.00 78.50 82 LEU A O 1
ATOM 671 N N . LEU A 1 83 ? -8.568 -8.613 -12.395 1.00 73.44 83 LEU A N 1
ATOM 672 C CA . LEU A 1 83 ? -8.793 -9.718 -11.474 1.00 73.44 83 LEU A CA 1
ATOM 673 C C . LEU A 1 83 ? -8.821 -9.255 -10.011 1.00 73.44 83 LEU A C 1
ATOM 675 O O . LEU A 1 83 ? -9.631 -9.775 -9.248 1.00 73.44 83 LEU A O 1
ATOM 679 N N . ALA A 1 84 ? -7.990 -8.290 -9.607 1.00 70.81 84 ALA A N 1
ATOM 680 C CA . ALA A 1 84 ? -8.058 -7.718 -8.263 1.00 70.81 84 ALA A CA 1
ATOM 681 C C . ALA A 1 84 ? -9.434 -7.089 -8.009 1.00 70.81 84 ALA A C 1
ATOM 683 O O . ALA A 1 84 ? -10.033 -7.316 -6.959 1.00 70.81 84 ALA A O 1
ATOM 684 N N . TYR A 1 85 ? -9.975 -6.371 -8.995 1.00 72.81 85 TYR A N 1
ATOM 685 C CA . TYR A 1 85 ? -11.321 -5.810 -8.933 1.00 72.81 85 TYR A CA 1
ATOM 686 C C . TYR A 1 85 ? -12.405 -6.896 -8.842 1.00 72.81 85 TYR A C 1
ATOM 688 O O . TYR A 1 85 ? -13.324 -6.789 -8.022 1.00 72.81 85 TYR A O 1
ATOM 696 N N . LEU A 1 86 ? -12.291 -7.965 -9.639 1.00 75.62 86 LEU A N 1
ATOM 697 C CA . LEU A 1 86 ? -13.220 -9.096 -9.606 1.00 75.62 86 LEU A CA 1
ATOM 698 C C . LEU A 1 86 ? -13.173 -9.829 -8.264 1.00 75.62 86 LEU A C 1
ATOM 700 O O . LEU A 1 86 ? -14.225 -10.085 -7.687 1.00 75.62 86 LEU A O 1
ATOM 704 N N . LEU A 1 87 ? -11.987 -10.113 -7.726 1.00 71.94 87 LEU A N 1
ATOM 705 C CA . LEU A 1 87 ? -11.827 -10.757 -6.420 1.00 71.94 87 LEU A CA 1
ATOM 706 C C . LEU A 1 87 ? -12.351 -9.890 -5.279 1.00 71.94 87 LEU A C 1
ATOM 708 O O . LEU A 1 87 ? -13.101 -10.385 -4.435 1.00 71.94 87 LEU A O 1
ATOM 712 N N . HIS A 1 88 ? -12.022 -8.598 -5.283 1.00 70.50 88 HIS A N 1
ATOM 713 C CA . HIS A 1 88 ? -12.53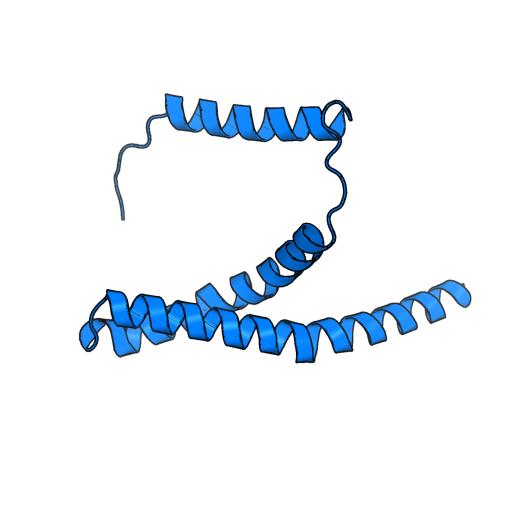3 -7.653 -4.294 1.00 70.50 88 HIS A CA 1
ATOM 714 C C . HIS A 1 88 ? -14.071 -7.626 -4.293 1.00 70.50 88 HIS A C 1
ATOM 716 O O . HIS A 1 88 ? -14.728 -7.689 -3.249 1.00 70.50 88 HIS A O 1
ATOM 722 N N . THR A 1 89 ? -14.670 -7.589 -5.485 1.00 70.00 89 THR A N 1
ATOM 723 C CA . THR A 1 89 ? -16.124 -7.475 -5.637 1.00 70.00 89 THR A CA 1
ATOM 724 C C . THR A 1 89 ? -16.855 -8.791 -5.352 1.00 70.00 89 THR A C 1
ATOM 726 O O . THR A 1 89 ? -17.882 -8.775 -4.669 1.00 70.00 89 THR A O 1
ATOM 729 N N . LEU A 1 90 ? -16.351 -9.923 -5.855 1.00 67.62 90 LEU A N 1
ATOM 730 C CA . LEU A 1 90 ? -17.013 -11.231 -5.772 1.00 67.62 90 LEU A CA 1
ATOM 731 C C . LEU A 1 90 ? -16.774 -11.928 -4.430 1.00 67.62 90 LEU A C 1
ATOM 733 O O . LEU A 1 90 ? -17.694 -12.548 -3.896 1.00 67.62 90 LEU A O 1
ATOM 737 N N . VAL A 1 91 ? -15.561 -11.821 -3.883 1.00 67.06 91 VAL A N 1
ATOM 738 C CA . VAL A 1 91 ? -15.138 -12.575 -2.699 1.00 67.06 91 VAL A CA 1
ATOM 739 C C . VAL A 1 91 ? -15.134 -11.671 -1.476 1.00 67.06 91 VAL A C 1
ATOM 741 O O . VAL A 1 91 ? -15.968 -11.840 -0.588 1.00 67.06 91 VAL A O 1
ATOM 744 N N . GLU A 1 92 ? -14.270 -10.659 -1.426 1.00 64.56 92 GLU A N 1
ATOM 745 C CA . GLU A 1 92 ? -14.103 -9.858 -0.205 1.00 64.56 92 GLU A CA 1
ATOM 746 C C . GLU A 1 92 ? -15.396 -9.167 0.222 1.00 64.56 92 GLU A C 1
ATOM 748 O O . GLU A 1 92 ? -15.793 -9.272 1.384 1.00 64.56 92 GLU A O 1
ATOM 753 N N . ARG A 1 93 ? -16.108 -8.513 -0.703 1.00 64.81 93 ARG A N 1
ATOM 754 C CA . ARG A 1 93 ? -17.339 -7.787 -0.363 1.00 64.81 93 ARG A CA 1
ATOM 755 C C . ARG A 1 93 ? -18.474 -8.713 0.084 1.00 64.81 93 ARG A C 1
ATOM 757 O O . ARG A 1 93 ? -19.303 -8.308 0.904 1.00 64.81 93 ARG A O 1
ATOM 764 N N . ARG A 1 94 ? -18.526 -9.946 -0.432 1.00 61.50 94 ARG A N 1
ATOM 765 C CA . ARG A 1 94 ? -19.584 -10.919 -0.117 1.00 61.50 94 ARG A CA 1
ATOM 766 C C . ARG A 1 94 ? -19.292 -11.679 1.176 1.00 61.50 94 ARG A C 1
ATOM 768 O O . ARG A 1 94 ? -20.182 -11.803 2.015 1.00 61.50 94 ARG A O 1
ATOM 775 N N . PHE A 1 95 ? -18.045 -12.097 1.383 1.00 62.78 95 PHE A N 1
ATOM 776 C CA . PHE A 1 95 ? -17.631 -12.826 2.582 1.00 62.78 95 PHE A CA 1
ATOM 777 C C . PHE A 1 95 ? -17.443 -11.917 3.802 1.00 62.78 95 PHE A C 1
ATOM 779 O O . PHE A 1 95 ? -17.857 -12.301 4.894 1.00 62.78 95 PHE A O 1
ATOM 786 N N . SER A 1 96 ? -16.940 -10.687 3.639 1.00 62.56 96 SER A N 1
ATOM 787 C CA . SER A 1 96 ? -16.787 -9.748 4.767 1.00 62.56 96 SER A CA 1
ATOM 788 C C . SER A 1 96 ? -18.129 -9.374 5.397 1.00 62.56 96 SER A C 1
ATOM 790 O O . SER A 1 96 ? -18.241 -9.284 6.618 1.00 62.56 96 SER A O 1
ATOM 792 N N . LYS A 1 97 ? -19.184 -9.216 4.582 1.00 65.06 97 LYS A N 1
ATOM 793 C CA . LYS A 1 97 ? -20.547 -8.982 5.088 1.00 65.06 97 LYS A CA 1
ATOM 794 C C . LYS A 1 97 ? -21.082 -10.176 5.879 1.00 65.06 97 LYS A C 1
ATOM 796 O O . LYS A 1 97 ? -21.606 -9.985 6.972 1.00 65.06 97 LYS A O 1
ATOM 801 N N . ALA A 1 98 ? -20.946 -11.388 5.340 1.00 70.25 98 ALA A N 1
ATOM 802 C CA . ALA A 1 98 ? -21.437 -12.602 5.991 1.00 70.25 98 ALA A CA 1
ATOM 803 C C . ALA A 1 98 ? -20.698 -12.887 7.311 1.00 70.25 98 ALA A C 1
ATOM 805 O O . ALA A 1 98 ? -21.316 -13.271 8.305 1.00 70.25 98 ALA A O 1
ATOM 806 N N . LEU A 1 99 ? -19.385 -12.652 7.340 1.00 70.62 99 LEU A N 1
ATOM 807 C CA . LEU A 1 99 ? -18.568 -12.832 8.535 1.00 70.62 99 LEU A CA 1
ATOM 808 C C . LEU A 1 99 ? -18.901 -11.791 9.612 1.00 70.62 99 LEU A C 1
ATOM 810 O O . LEU A 1 99 ? -19.093 -12.160 10.767 1.00 70.62 99 LEU A O 1
ATOM 814 N N . GLY A 1 100 ? -19.065 -10.517 9.236 1.00 70.62 100 GLY A N 1
ATOM 815 C CA . GLY A 1 100 ? -19.474 -9.462 10.168 1.00 70.62 100 GLY A CA 1
ATOM 816 C C . GLY A 1 100 ? -20.844 -9.721 10.803 1.00 70.62 100 GLY A C 1
ATOM 817 O O . GLY A 1 100 ? -21.024 -9.505 11.999 1.00 70.62 100 GLY A O 1
ATOM 818 N N . GLN A 1 101 ? -21.794 -10.264 10.037 1.00 76.00 101 GLN A N 1
ATOM 819 C CA . GLN A 1 101 ? -23.099 -10.669 10.568 1.00 76.00 101 GLN A CA 1
ATOM 820 C C . GLN A 1 101 ? -22.984 -11.819 11.573 1.00 76.00 101 GLN A C 1
ATOM 822 O O . GLN A 1 101 ? -23.605 -11.760 12.632 1.00 76.00 101 GLN A O 1
ATOM 827 N N . LYS A 1 102 ? -22.167 -12.841 11.280 1.00 76.75 102 LYS A N 1
ATOM 828 C CA . LYS A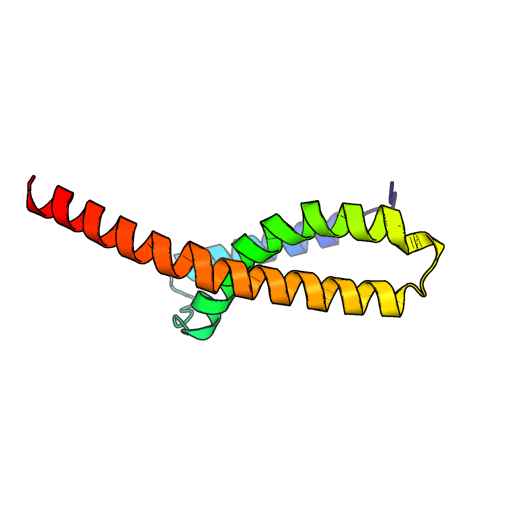 1 102 ? -21.946 -13.961 12.206 1.00 76.75 102 LYS A CA 1
ATOM 829 C C . LYS A 1 102 ? -21.241 -13.529 13.491 1.00 76.75 102 LYS A C 1
ATOM 831 O O . LYS A 1 102 ? -21.645 -13.967 14.561 1.00 76.75 102 LYS A O 1
ATOM 836 N N . ILE A 1 103 ? -20.232 -12.664 13.404 1.00 78.56 103 ILE A N 1
ATOM 837 C CA . ILE A 1 103 ? -19.509 -12.163 14.581 1.00 78.56 103 ILE A CA 1
ATOM 838 C C . ILE A 1 103 ? -20.430 -11.311 15.460 1.00 78.56 103 ILE A C 1
ATOM 840 O O . ILE A 1 103 ? -20.486 -11.539 16.664 1.00 78.56 103 ILE A O 1
ATOM 844 N N . ASN A 1 104 ? -21.217 -10.401 14.876 1.00 75.81 104 ASN A N 1
ATOM 845 C CA . ASN A 1 104 ? -22.187 -9.612 15.644 1.00 75.81 104 ASN A CA 1
ATOM 846 C C . ASN A 1 104 ? -23.270 -10.485 16.287 1.00 75.81 104 ASN A C 1
ATOM 848 O O . ASN A 1 104 ? -23.664 -10.225 17.418 1.00 75.81 104 ASN A O 1
ATOM 852 N N . ALA A 1 105 ? -23.728 -11.536 15.604 1.00 77.06 105 ALA A N 1
ATOM 853 C CA . ALA A 1 105 ? -24.689 -12.478 16.172 1.00 77.06 105 ALA A CA 1
ATOM 854 C C . ALA A 1 105 ? -24.103 -13.298 17.336 1.00 77.06 105 ALA A C 1
ATOM 856 O O . ALA A 1 105 ? -24.831 -13.629 18.265 1.00 77.06 105 ALA A O 1
ATOM 857 N N . LEU A 1 106 ? -22.805 -13.622 17.301 1.00 78.81 106 LEU A N 1
ATOM 858 C CA . LEU A 1 106 ? -22.117 -14.310 18.397 1.00 78.81 106 LEU A CA 1
ATOM 859 C C . LEU A 1 106 ? -21.850 -13.378 19.584 1.00 78.81 106 LEU A C 1
ATOM 861 O O . LEU A 1 106 ? -22.063 -13.784 20.720 1.00 78.81 106 LEU A O 1
ATOM 865 N N . LEU A 1 107 ? -21.447 -12.130 19.328 1.00 77.06 107 LEU A N 1
ATOM 866 C CA . LEU A 1 107 ? -21.231 -11.118 20.368 1.00 77.06 107 LEU A CA 1
ATOM 867 C C . LEU A 1 107 ? -22.534 -10.663 21.035 1.00 77.06 107 LEU A C 1
ATOM 869 O O . LEU A 1 107 ? -22.521 -10.349 22.212 1.00 77.06 107 LEU A O 1
ATOM 873 N N . ALA A 1 108 ? -23.659 -10.654 20.316 1.00 71.81 108 ALA A N 1
ATOM 874 C CA . ALA A 1 108 ? -24.970 -10.348 20.895 1.00 71.81 108 ALA A CA 1
ATOM 875 C C . ALA A 1 108 ? -25.549 -11.495 21.745 1.00 71.81 108 ALA A C 1
ATOM 877 O O . ALA A 1 108 ? -26.585 -11.323 22.383 1.00 71.81 108 ALA A O 1
ATOM 878 N N . LYS A 1 109 ? -24.925 -12.679 21.702 1.00 59.81 109 LYS A N 1
ATOM 879 C CA . LYS A 1 109 ? -25.357 -13.882 22.423 1.00 59.81 109 LYS A CA 1
ATOM 880 C C . LYS A 1 109 ? -24.457 -14.214 23.626 1.00 59.81 109 LYS A C 1
ATOM 882 O O . LYS A 1 109 ? -24.745 -15.190 24.316 1.00 59.81 109 LYS A O 1
ATOM 887 N N . ALA A 1 110 ? -23.385 -13.449 23.836 1.00 52.88 110 ALA A N 1
ATOM 888 C CA . ALA A 1 110 ? -22.465 -13.529 24.971 1.00 52.88 110 ALA A CA 1
ATOM 889 C C . ALA A 1 110 ? -22.744 -12.381 25.948 1.00 52.88 110 ALA A C 1
ATOM 891 O O . ALA A 1 110 ? -22.575 -12.611 27.163 1.00 52.88 110 ALA A O 1
#

Radius of gyration: 20.55 Å; chains: 1; bounding box: 51×34×53 Å

Secondary structure (DSSP, 8-state):
-------HHHHHHHHHHHHHHHHHHHTTSS-----HHHHHHHHHHHHHHHHHHHHHHHHHHHHTTTS-HHHHHHHHHHHHHHHHHHHIIIIIHHHHHHHHHHHHHHHTT-